Protein AF-A0A7Y5A9N8-F1 (afdb_monomer_lite)

pLDDT: mean 72.7, std 18.46, range [40.38, 97.5]

Secondary structure (DSSP, 8-state):
--TTHHHHHHHHHHHHTT---------------------------------------S---HHHHHHHHHHHHHHHHHTTTS-HHHHHHHHHHTTTT--HHHHHHHHHHHHHHHHHHHHHHHHHHHHHHHHTT--

Sequence (135 aa):
MSKRDVSQAAMEIIESMGLKRGRGRINSVVSRSAAKAPAPHAVDQGIKTSGVAMPAIGPINRLMYLEARRWAVDLVASLQGSPAQVVVDRLAGATVGRPGSYVAGIESVINELKAIDVTDQRDNQNLARQVGRTE

Radius of gyration: 31.54 Å; chains: 1; bounding box: 46×44×110 Å

Structure (mmCIF, N/CA/C/O backbone):
data_AF-A0A7Y5A9N8-F1
#
_entry.id   AF-A0A7Y5A9N8-F1
#
loop_
_atom_site.group_PDB
_atom_site.id
_atom_site.type_symbol
_atom_site.label_atom_id
_atom_site.label_alt_id
_atom_site.label_comp_id
_atom_site.label_asym_id
_atom_site.label_entity_id
_atom_site.label_seq_id
_atom_site.pdbx_PDB_ins_code
_atom_site.Cartn_x
_atom_site.Cartn_y
_atom_site.Cartn_z
_atom_site.occupancy
_atom_site.B_iso_or_equiv
_atom_site.auth_seq_id
_atom_site.auth_comp_id
_atom_site.auth_asym_id
_atom_site.auth_atom_id
_atom_site.pdbx_PDB_model_num
ATOM 1 N N . MET A 1 1 ? -26.557 21.327 -66.236 1.00 47.00 1 MET A N 1
ATOM 2 C CA . MET A 1 1 ? -25.117 21.033 -66.041 1.00 47.00 1 MET A CA 1
ATOM 3 C C . MET A 1 1 ? -24.967 20.197 -64.769 1.00 47.00 1 MET A C 1
ATOM 5 O O . MET A 1 1 ? -25.019 20.732 -63.676 1.00 47.00 1 MET A O 1
ATOM 9 N N . SER A 1 2 ? -25.335 18.916 -64.848 1.00 46.78 2 SER A N 1
ATOM 10 C CA . SER A 1 2 ? -24.460 17.725 -64.908 1.00 46.78 2 SER A CA 1
ATOM 11 C C . SER A 1 2 ? -23.535 17.564 -63.691 1.00 46.78 2 SER A C 1
ATOM 13 O O . SER A 1 2 ? -22.374 17.935 -63.712 1.00 46.78 2 SER A O 1
ATOM 15 N N . LYS A 1 3 ? -24.051 16.950 -62.617 1.00 53.00 3 LYS A N 1
ATOM 16 C CA . LYS A 1 3 ? -23.282 16.534 -61.423 1.00 53.00 3 LYS A CA 1
ATOM 17 C C . LYS A 1 3 ? -22.353 15.328 -61.685 1.00 53.00 3 LYS A C 1
ATOM 19 O O . LYS A 1 3 ? -21.913 14.688 -60.737 1.00 53.00 3 LYS A O 1
ATOM 24 N N . ARG A 1 4 ? -22.106 14.970 -62.952 1.00 55.28 4 ARG A N 1
ATOM 25 C CA . ARG A 1 4 ? -21.358 13.761 -63.342 1.00 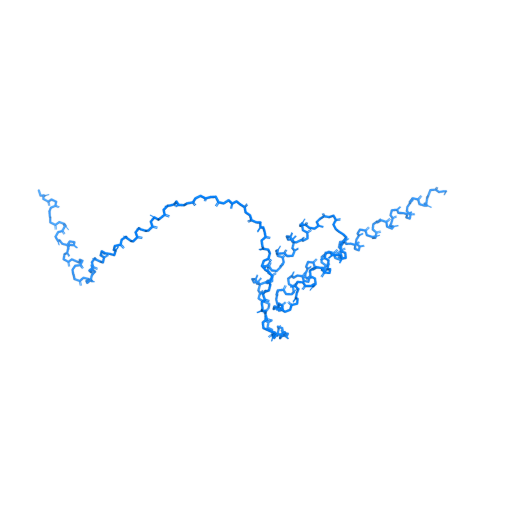55.28 4 ARG A CA 1
ATOM 26 C C . ARG A 1 4 ? -19.861 14.007 -63.548 1.00 55.28 4 ARG A C 1
ATOM 28 O O . ARG A 1 4 ? -19.104 13.049 -63.498 1.00 55.28 4 ARG A O 1
ATOM 35 N N . ASP A 1 5 ? -19.435 15.259 -63.692 1.00 57.41 5 ASP A N 1
ATOM 36 C CA . ASP A 1 5 ? -18.034 15.584 -63.998 1.00 57.41 5 ASP A CA 1
ATOM 37 C C . ASP A 1 5 ? -17.121 15.546 -62.755 1.00 57.41 5 ASP A C 1
ATOM 39 O O . ASP A 1 5 ? -15.956 15.161 -62.833 1.00 57.41 5 ASP A O 1
ATOM 43 N N . VAL A 1 6 ? -17.660 15.847 -61.566 1.00 57.56 6 VAL A N 1
ATOM 44 C CA . VAL A 1 6 ? -16.873 15.900 -60.314 1.00 57.56 6 VAL A CA 1
ATOM 45 C C . VAL A 1 6 ? -16.405 14.507 -59.867 1.00 57.56 6 VAL A C 1
ATOM 47 O O . VAL A 1 6 ? -15.317 14.357 -59.315 1.00 57.56 6 VAL A O 1
ATOM 50 N N . SER A 1 7 ? -17.201 13.465 -60.132 1.00 60.72 7 SER A N 1
ATOM 51 C CA . SER A 1 7 ? -16.858 12.089 -59.751 1.00 60.72 7 SER A CA 1
ATOM 52 C C . SER A 1 7 ? -15.747 11.483 -60.605 1.00 60.72 7 SER A C 1
ATOM 54 O O . SER A 1 7 ? -15.036 10.613 -60.110 1.00 60.72 7 SER A O 1
ATOM 56 N N . GLN A 1 8 ? -15.571 11.935 -61.849 1.00 63.00 8 GLN A N 1
ATOM 57 C CA . GLN A 1 8 ? -14.541 11.399 -62.739 1.00 63.00 8 GLN A CA 1
ATOM 58 C C . GLN A 1 8 ? -13.162 11.981 -62.402 1.00 63.00 8 GLN A C 1
ATOM 60 O O . GLN A 1 8 ? -12.209 11.224 -62.226 1.00 63.00 8 GLN A O 1
ATOM 65 N N . ALA A 1 9 ? -13.088 13.294 -62.158 1.00 63.50 9 ALA A N 1
ATOM 66 C CA . ALA A 1 9 ? -11.861 13.955 -61.705 1.00 63.50 9 ALA A CA 1
ATOM 67 C C . ALA A 1 9 ? -11.372 13.418 -60.345 1.00 63.50 9 ALA A C 1
ATOM 69 O O . ALA A 1 9 ? -10.183 13.185 -60.143 1.00 63.50 9 ALA A O 1
ATOM 70 N N . ALA A 1 10 ? -12.293 13.150 -59.413 1.00 63.72 10 ALA A N 1
ATOM 71 C CA . ALA A 1 10 ? -11.950 12.540 -58.128 1.00 63.72 10 ALA A CA 1
ATOM 72 C C . ALA A 1 10 ? -11.404 11.106 -58.271 1.00 63.72 10 ALA A C 1
ATOM 74 O O . ALA A 1 10 ? -10.597 10.669 -57.451 1.00 63.72 10 ALA A O 1
ATOM 75 N N . MET A 1 11 ? -11.828 10.369 -59.301 1.00 62.38 11 MET A N 1
ATOM 76 C CA . MET A 1 11 ? -11.402 8.990 -59.528 1.00 62.38 11 MET A CA 1
ATOM 77 C C . MET A 1 11 ? -9.985 8.914 -60.114 1.00 62.38 11 MET A C 1
ATOM 79 O O . MET A 1 11 ? -9.196 8.101 -59.637 1.00 62.38 11 MET A O 1
ATOM 83 N N . GLU A 1 12 ? -9.626 9.816 -61.036 1.00 66.12 12 GLU A N 1
ATOM 84 C CA . GLU A 1 12 ? -8.255 9.931 -61.571 1.00 66.12 12 GLU A CA 1
ATOM 85 C C . GLU A 1 12 ? -7.231 10.331 -60.497 1.00 66.12 12 GLU A C 1
ATOM 87 O O . GLU A 1 12 ? -6.118 9.806 -60.466 1.00 66.12 12 GLU A O 1
ATOM 92 N N . ILE A 1 13 ? -7.609 11.210 -59.561 1.00 62.66 13 ILE A N 1
ATOM 93 C CA . ILE A 1 13 ? -6.734 11.623 -58.449 1.00 62.66 13 ILE A CA 1
ATOM 94 C C . ILE A 1 13 ? -6.432 10.447 -57.502 1.00 62.66 13 ILE A C 1
ATOM 96 O O . ILE A 1 13 ? -5.309 10.297 -57.023 1.00 62.66 13 ILE A O 1
ATOM 100 N N . ILE A 1 14 ? -7.414 9.583 -57.229 1.00 63.22 14 ILE A N 1
ATOM 101 C CA . ILE A 1 14 ? -7.212 8.391 -56.387 1.00 63.22 14 ILE A CA 1
ATOM 102 C C . ILE A 1 14 ? -6.305 7.372 -57.092 1.00 63.22 14 ILE A C 1
ATOM 104 O O . ILE A 1 14 ? -5.501 6.702 -56.438 1.00 63.22 14 ILE A O 1
ATOM 108 N N . GLU A 1 15 ? -6.425 7.261 -58.415 1.00 64.12 15 GLU A N 1
ATOM 109 C CA . GLU A 1 15 ? -5.638 6.336 -59.228 1.00 64.12 15 GLU A CA 1
ATOM 110 C C . GLU A 1 15 ? -4.174 6.789 -59.364 1.00 64.12 15 GLU A C 1
ATOM 112 O O . GLU A 1 15 ? -3.273 5.959 -59.228 1.00 64.12 15 GLU A O 1
ATOM 117 N N . SER A 1 16 ? -3.914 8.098 -59.493 1.00 62.31 16 SER A N 1
ATOM 118 C CA . SER A 1 16 ? -2.546 8.643 -59.533 1.00 62.31 16 SER A CA 1
ATOM 119 C C . SER A 1 16 ? -1.806 8.543 -58.191 1.00 62.31 16 SER A C 1
ATOM 121 O O . SER A 1 16 ? -0.585 8.397 -58.171 1.00 62.31 16 SER A O 1
ATOM 123 N N . MET A 1 17 ? -2.528 8.541 -57.064 1.00 56.44 17 MET A N 1
ATOM 124 C CA . MET A 1 17 ? -1.946 8.412 -55.720 1.00 56.44 17 MET A CA 1
ATOM 125 C C . MET A 1 17 ? -1.700 6.961 -55.262 1.00 56.44 17 MET A C 1
ATOM 127 O O . MET A 1 17 ? -1.257 6.741 -54.135 1.00 56.44 17 MET A O 1
ATOM 131 N N . GLY A 1 18 ? -1.988 5.945 -56.086 1.00 61.94 18 GLY A N 1
ATOM 132 C CA . GLY A 1 18 ? -1.692 4.542 -55.757 1.00 61.94 18 GLY A CA 1
ATOM 133 C C . GLY A 1 18 ? -2.496 3.957 -54.583 1.00 61.94 18 GLY A C 1
ATOM 134 O O . GLY A 1 18 ? -2.174 2.875 -54.085 1.00 61.94 18 GLY A O 1
ATOM 135 N N . LEU A 1 19 ? -3.572 4.623 -54.150 1.00 60.38 19 LEU A N 1
ATOM 136 C CA . LEU A 1 19 ? -4.442 4.203 -53.046 1.00 60.38 19 LEU A CA 1
ATOM 137 C C . LEU A 1 19 ? -5.405 3.094 -53.505 1.00 60.38 19 LEU A C 1
ATOM 139 O O . LEU A 1 19 ? -6.619 3.274 -53.631 1.00 60.38 19 LEU A O 1
ATOM 143 N N . LYS A 1 20 ? -4.859 1.900 -53.767 1.00 59.88 20 LYS A N 1
ATOM 144 C CA . LYS A 1 20 ? -5.649 0.694 -54.037 1.00 59.88 20 LYS A CA 1
ATOM 145 C C . LYS A 1 20 ? -6.472 0.345 -52.796 1.00 59.88 20 LYS A C 1
ATOM 147 O O . LYS A 1 20 ? -5.935 -0.066 -51.772 1.00 59.88 20 LYS A O 1
ATOM 152 N N . ARG A 1 21 ? -7.795 0.499 -52.904 1.00 60.53 21 ARG A N 1
ATOM 153 C CA . ARG A 1 21 ? -8.800 0.136 -51.890 1.00 60.53 21 ARG A CA 1
ATOM 154 C C . ARG A 1 21 ? -8.621 -1.315 -51.428 1.00 60.53 21 ARG A C 1
ATOM 156 O O . ARG A 1 21 ? -9.147 -2.240 -52.045 1.00 60.53 21 ARG A O 1
ATOM 163 N N . GLY A 1 22 ? -7.910 -1.511 -50.322 1.00 56.84 22 GLY A N 1
ATOM 164 C CA . GLY A 1 22 ? -7.843 -2.785 -49.620 1.00 56.84 22 GLY A CA 1
ATOM 165 C C . GLY A 1 22 ? -9.199 -3.112 -49.002 1.00 56.84 22 GLY A C 1
ATOM 166 O O . GLY A 1 22 ? -9.518 -2.656 -47.908 1.00 56.84 22 GLY A O 1
ATOM 167 N N . ARG A 1 23 ? -10.015 -3.914 -49.695 1.00 62.69 23 ARG A N 1
ATOM 168 C CA . ARG A 1 23 ? -11.176 -4.601 -49.108 1.00 62.69 23 ARG A CA 1
ATOM 169 C C . ARG A 1 23 ? -10.681 -5.712 -48.171 1.00 62.69 23 ARG A C 1
ATOM 171 O O . ARG A 1 23 ? -10.704 -6.890 -48.518 1.00 62.69 23 ARG A O 1
ATOM 178 N N . GLY A 1 24 ? -10.207 -5.325 -46.989 1.00 54.69 24 GLY A N 1
ATOM 179 C CA . GLY A 1 24 ? -9.878 -6.236 -45.895 1.00 54.69 24 GLY A CA 1
ATOM 180 C C . GLY A 1 24 ? -11.154 -6.728 -45.218 1.00 54.69 24 GLY A C 1
ATOM 181 O O . GLY A 1 24 ? -11.795 -5.992 -44.476 1.00 54.69 24 GLY A O 1
ATOM 182 N N . ARG A 1 25 ? -11.539 -7.963 -45.542 1.00 58.75 25 ARG A N 1
ATOM 183 C CA . ARG A 1 25 ? -12.682 -8.712 -45.008 1.00 58.75 25 ARG A CA 1
ATOM 184 C C . ARG A 1 25 ? -12.751 -8.682 -43.475 1.00 58.75 25 ARG A C 1
ATOM 186 O O . ARG A 1 25 ? -11.826 -9.092 -42.786 1.00 58.75 25 ARG A O 1
ATOM 193 N N . ILE A 1 26 ? -13.922 -8.282 -42.996 1.00 54.78 26 ILE A N 1
ATOM 194 C CA . ILE A 1 26 ? -14.528 -8.605 -41.702 1.00 54.78 26 ILE A CA 1
ATOM 195 C C . ILE A 1 26 ? -14.391 -10.103 -41.371 1.00 54.78 26 ILE A C 1
ATOM 197 O O . ILE A 1 26 ? -15.099 -10.935 -41.933 1.00 54.78 26 ILE A O 1
ATOM 201 N N . ASN A 1 27 ? -13.514 -10.452 -40.431 1.00 51.56 27 ASN A N 1
ATOM 202 C CA . ASN A 1 27 ? -13.556 -11.754 -39.765 1.00 51.56 27 ASN A CA 1
ATOM 203 C C . ASN A 1 27 ? -14.452 -11.629 -38.529 1.00 51.56 27 ASN A C 1
ATOM 205 O O . ASN A 1 27 ? -13.991 -11.386 -37.417 1.00 51.56 27 ASN A O 1
ATOM 209 N N . SER A 1 28 ? -15.760 -11.758 -38.744 1.00 58.25 28 SER A N 1
ATOM 210 C CA . SER A 1 28 ? -16.735 -11.980 -37.681 1.00 58.25 28 SER A CA 1
ATOM 211 C C . SER A 1 28 ? -16.588 -13.409 -37.157 1.00 58.25 28 SER A C 1
ATOM 213 O O . SER A 1 28 ? -17.013 -14.353 -37.821 1.00 58.25 28 SER A O 1
ATOM 215 N N . VAL A 1 29 ? -16.023 -13.581 -35.965 1.00 57.16 29 VAL A N 1
ATOM 216 C CA . VAL A 1 29 ? -16.147 -14.835 -35.210 1.00 57.16 29 VAL A CA 1
ATOM 217 C C . VAL A 1 29 ? -16.952 -14.532 -33.955 1.00 57.16 29 VAL A C 1
ATOM 219 O O . VAL A 1 29 ? -16.423 -14.268 -32.881 1.00 57.16 29 VAL A O 1
ATOM 222 N N . VAL A 1 30 ? -18.273 -14.514 -34.134 1.00 49.88 30 VAL A N 1
ATOM 223 C CA . VAL A 1 30 ? -19.237 -14.679 -33.048 1.00 49.88 30 VAL A CA 1
ATOM 224 C C . VAL A 1 30 ? -19.466 -16.180 -32.915 1.00 49.88 30 VAL A C 1
ATOM 226 O O . VAL A 1 30 ? -20.232 -16.756 -33.681 1.00 49.88 30 VAL A O 1
ATOM 229 N N . SER A 1 31 ? -18.819 -16.803 -31.936 1.00 52.84 31 SER A N 1
ATOM 230 C CA . SER A 1 31 ? -19.230 -18.112 -31.427 1.00 52.84 31 SER A CA 1
ATOM 231 C C . SER A 1 31 ? -19.934 -17.881 -30.098 1.00 52.84 31 SER A C 1
ATOM 233 O O . SER A 1 31 ? -19.305 -17.566 -29.091 1.00 52.84 31 SER A O 1
ATOM 235 N N . ARG A 1 32 ? -21.266 -17.967 -30.110 1.00 55.94 32 ARG A N 1
ATOM 236 C CA . ARG A 1 32 ? -22.085 -18.014 -28.897 1.00 55.94 32 ARG A CA 1
ATOM 237 C C . ARG A 1 32 ? -22.259 -19.465 -28.442 1.00 55.94 32 ARG A C 1
ATOM 239 O O . ARG A 1 32 ? -22.419 -20.353 -29.272 1.00 55.94 32 ARG A O 1
ATOM 246 N N . SER A 1 33 ? -22.379 -19.598 -27.120 1.00 47.81 33 SER A N 1
ATOM 247 C CA . SER A 1 33 ? -23.141 -20.614 -26.376 1.00 47.81 33 SER A CA 1
ATOM 248 C C . SER A 1 33 ? -22.420 -21.886 -25.919 1.00 47.81 33 SER A C 1
ATOM 250 O O . SER A 1 33 ? -22.326 -22.856 -26.658 1.00 47.81 33 SER A O 1
ATOM 252 N N . ALA A 1 34 ? -22.103 -21.931 -24.620 1.00 50.97 34 A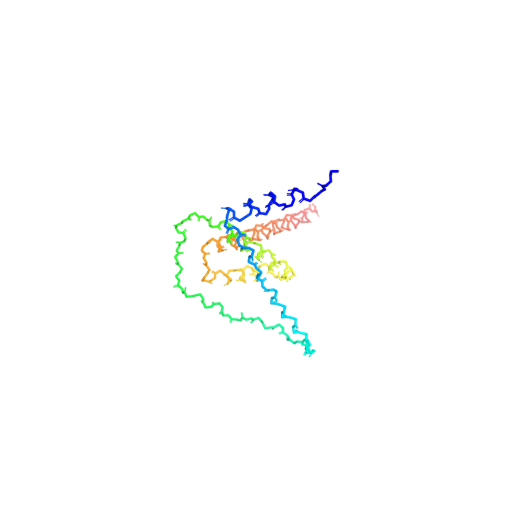LA A N 1
ATOM 253 C CA . ALA A 1 34 ? -22.592 -22.970 -23.704 1.00 50.97 34 ALA A CA 1
ATOM 254 C C . ALA A 1 34 ? -22.496 -22.467 -22.248 1.00 50.97 34 ALA A C 1
ATOM 256 O O . ALA A 1 34 ? -21.619 -21.683 -21.901 1.00 50.97 34 ALA A O 1
ATOM 257 N N . ALA A 1 35 ? -23.468 -22.859 -21.432 1.00 47.75 35 ALA A N 1
ATOM 258 C CA . ALA A 1 35 ? -23.770 -22.348 -20.101 1.00 47.75 35 ALA A CA 1
ATOM 259 C C . ALA A 1 35 ? -23.028 -23.080 -18.961 1.00 47.75 35 ALA A C 1
ATOM 261 O O . ALA A 1 35 ? -22.638 -24.228 -19.142 1.00 47.75 35 ALA A O 1
ATOM 262 N N . LYS A 1 36 ? -23.060 -22.462 -17.757 1.00 41.22 36 LYS A N 1
ATOM 263 C CA . LYS A 1 36 ? -23.006 -23.091 -16.405 1.00 41.22 36 LYS A CA 1
ATOM 264 C C . LYS A 1 36 ? -21.593 -23.527 -15.946 1.00 41.22 36 LYS A C 1
ATOM 266 O O . LYS A 1 36 ? -20.906 -24.198 -16.690 1.00 41.22 36 LYS A O 1
ATOM 271 N N . ALA A 1 37 ? -21.050 -23.210 -14.763 1.00 49.03 37 ALA A N 1
ATOM 272 C CA . ALA A 1 37 ? -21.535 -22.762 -13.448 1.00 49.03 37 ALA A CA 1
ATOM 273 C C . ALA A 1 37 ? -20.422 -21.944 -12.717 1.00 49.03 37 ALA A C 1
ATOM 275 O O . ALA A 1 37 ? -19.288 -21.947 -13.196 1.00 49.03 37 ALA A O 1
ATOM 276 N N . PRO A 1 38 ? -20.684 -21.268 -11.574 1.00 59.88 38 PRO A N 1
ATOM 277 C CA . PRO A 1 38 ? -19.650 -20.582 -10.799 1.00 59.88 38 PRO A CA 1
ATOM 278 C C . PRO A 1 38 ? -18.949 -21.560 -9.842 1.00 59.88 38 PRO A C 1
ATOM 280 O O . PRO A 1 38 ? -19.613 -22.297 -9.115 1.00 59.88 38 PRO A O 1
ATOM 283 N N . ALA A 1 39 ? -17.616 -21.567 -9.831 1.00 50.25 39 ALA A N 1
ATOM 284 C CA . ALA A 1 39 ? -16.798 -22.296 -8.858 1.00 50.25 39 ALA A CA 1
ATOM 285 C C . ALA A 1 39 ? -15.417 -21.607 -8.727 1.00 50.25 39 ALA A C 1
ATOM 287 O O . ALA A 1 39 ? -15.057 -20.807 -9.588 1.00 50.25 39 ALA A O 1
ATOM 288 N N . PRO A 1 40 ? -14.693 -21.821 -7.619 1.00 48.31 40 PRO A N 1
ATOM 289 C CA . PRO A 1 40 ? -14.323 -20.806 -6.646 1.00 48.31 40 PRO A CA 1
ATOM 290 C C . PRO A 1 40 ? -12.943 -20.190 -6.902 1.00 48.31 40 PRO A C 1
ATOM 292 O O . PRO A 1 40 ? -12.152 -20.683 -7.699 1.00 48.31 40 PRO A O 1
ATOM 295 N N . HIS A 1 41 ? -12.667 -19.111 -6.170 1.00 50.25 41 HIS A N 1
ATOM 296 C CA . HIS A 1 41 ? -11.368 -18.461 -6.019 1.00 50.25 41 HIS A CA 1
ATOM 297 C C . HIS A 1 41 ? -10.194 -19.457 -6.008 1.00 50.25 41 HIS A C 1
ATOM 299 O O . HIS A 1 41 ? -9.886 -20.058 -4.981 1.00 50.25 41 HIS A O 1
ATOM 305 N N . ALA A 1 42 ? -9.507 -19.586 -7.141 1.00 40.72 42 ALA A N 1
ATOM 306 C CA . ALA A 1 42 ? -8.155 -20.114 -7.188 1.00 40.72 42 ALA A CA 1
ATOM 307 C C . ALA A 1 42 ? -7.210 -18.914 -7.100 1.00 40.72 42 ALA A C 1
ATOM 309 O O . ALA A 1 42 ? -6.987 -18.191 -8.069 1.00 40.72 42 ALA A O 1
ATOM 310 N N . VAL A 1 43 ? -6.720 -18.664 -5.888 1.00 49.81 43 VAL A N 1
ATOM 311 C CA . VAL A 1 43 ? -5.544 -17.830 -5.660 1.00 49.81 43 VAL A CA 1
ATOM 312 C C . VAL A 1 43 ? -4.379 -18.600 -6.276 1.00 49.81 43 VAL A C 1
ATOM 314 O O . VAL A 1 43 ? -3.896 -19.562 -5.683 1.00 49.81 43 VAL A O 1
ATOM 317 N N . ASP A 1 44 ? -4.001 -18.239 -7.502 1.00 40.38 44 ASP A N 1
ATOM 318 C CA . ASP A 1 44 ? -2.857 -18.831 -8.193 1.00 40.38 44 ASP A CA 1
ATOM 319 C C . ASP A 1 44 ? -1.580 -18.459 -7.430 1.00 40.38 44 ASP A C 1
ATOM 321 O O . ASP A 1 44 ? -1.096 -17.324 -7.434 1.00 40.38 44 ASP A O 1
ATOM 325 N N . GLN A 1 45 ? -1.108 -19.437 -6.664 1.00 50.91 45 GLN A N 1
ATOM 326 C CA . GLN A 1 45 ? 0.188 -19.447 -6.021 1.00 50.91 45 GLN A CA 1
ATOM 327 C C . GLN A 1 45 ? 1.279 -19.560 -7.084 1.00 50.91 45 GLN A C 1
ATOM 329 O O . GLN A 1 45 ? 1.255 -20.451 -7.927 1.00 50.91 45 GLN A O 1
ATOM 334 N N . GLY A 1 46 ? 2.319 -18.742 -6.929 1.00 42.31 46 GLY A N 1
ATOM 335 C CA . GLY A 1 46 ? 3.624 -19.025 -7.515 1.00 42.31 46 GLY A CA 1
ATOM 336 C C . GLY A 1 46 ? 4.001 -18.118 -8.674 1.00 42.31 46 GLY A C 1
ATOM 337 O O . GLY A 1 46 ? 4.313 -18.591 -9.765 1.00 42.31 46 GLY A O 1
ATOM 338 N N . ILE A 1 47 ? 4.112 -16.814 -8.410 1.00 52.06 47 ILE A N 1
ATOM 339 C CA . ILE A 1 47 ? 4.978 -15.971 -9.234 1.00 52.06 47 ILE A CA 1
ATOM 340 C C . ILE A 1 47 ? 6.404 -16.472 -8.989 1.00 52.06 47 ILE A C 1
ATOM 342 O O . ILE A 1 47 ? 7.033 -16.135 -7.989 1.00 52.06 47 ILE A O 1
ATOM 346 N N . LYS A 1 48 ? 6.895 -17.330 -9.885 1.00 47.12 48 LYS A N 1
ATOM 347 C CA . LYS A 1 48 ? 8.294 -17.755 -9.943 1.00 47.12 48 LYS A CA 1
ATOM 348 C C . LYS A 1 48 ? 9.139 -16.531 -10.301 1.00 47.12 48 LYS A C 1
ATOM 350 O O . LYS A 1 48 ? 9.439 -16.303 -11.470 1.00 47.12 48 LYS A O 1
ATOM 355 N N . THR A 1 49 ? 9.488 -15.703 -9.320 1.00 50.47 49 THR A N 1
ATOM 356 C CA . THR A 1 49 ? 10.474 -14.642 -9.521 1.00 50.47 49 THR A CA 1
ATOM 357 C C . THR A 1 49 ? 11.853 -15.267 -9.386 1.00 50.47 49 THR A C 1
ATOM 359 O O . THR A 1 49 ? 12.349 -15.542 -8.297 1.00 50.47 49 THR A O 1
ATOM 362 N N . SER A 1 50 ? 12.452 -15.561 -10.540 1.00 46.84 50 SER A N 1
ATOM 363 C CA . SER A 1 50 ? 13.864 -15.910 -10.633 1.00 46.84 50 SER A CA 1
ATOM 364 C C . SER A 1 50 ? 14.660 -14.806 -9.940 1.00 46.84 50 SER A C 1
ATOM 366 O O . SER A 1 50 ? 14.592 -13.640 -10.331 1.00 46.84 50 SER A O 1
ATOM 368 N N . GLY A 1 51 ? 15.322 -15.175 -8.846 1.00 59.56 51 GLY A N 1
ATOM 369 C CA . GLY A 1 51 ? 15.993 -14.247 -7.961 1.00 59.56 51 GLY A CA 1
ATOM 370 C C . GLY A 1 51 ? 17.110 -13.504 -8.674 1.00 59.56 51 GLY A C 1
ATOM 371 O O . GLY A 1 51 ? 18.068 -14.118 -9.125 1.00 59.56 51 GLY A O 1
ATOM 372 N N . VAL A 1 52 ? 17.009 -12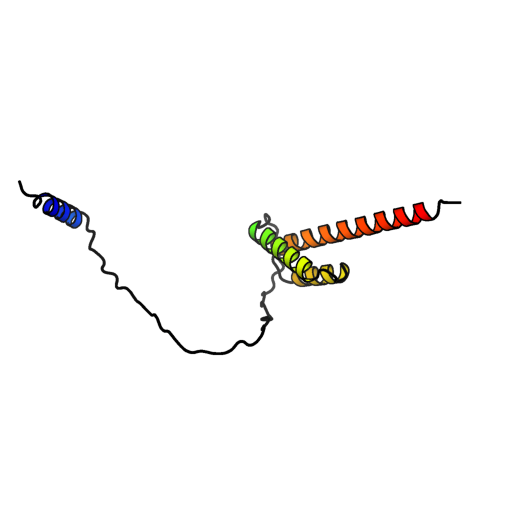.180 -8.684 1.00 46.78 52 VAL A N 1
ATOM 373 C CA . VAL A 1 52 ? 18.152 -11.307 -8.431 1.00 46.78 52 VAL A CA 1
ATOM 374 C C . VAL A 1 52 ? 17.618 -10.132 -7.617 1.00 46.78 52 VAL A C 1
ATOM 376 O O . VAL A 1 52 ? 17.018 -9.201 -8.151 1.00 46.78 52 VAL A O 1
ATOM 379 N N . ALA A 1 53 ? 17.801 -10.192 -6.299 1.00 53.50 53 ALA A N 1
ATOM 380 C CA . ALA A 1 53 ? 17.641 -9.033 -5.432 1.00 53.50 53 ALA A CA 1
ATOM 381 C C . ALA A 1 53 ? 18.842 -8.104 -5.667 1.00 53.50 53 ALA A C 1
ATOM 383 O O . ALA A 1 53 ? 19.769 -8.054 -4.865 1.00 53.50 53 ALA A O 1
ATOM 384 N N . MET A 1 54 ? 18.868 -7.416 -6.812 1.00 54.62 54 MET A N 1
ATOM 385 C CA . MET A 1 54 ? 19.782 -6.291 -6.970 1.00 54.62 54 MET A CA 1
ATOM 386 C C . MET A 1 54 ? 19.246 -5.143 -6.115 1.00 54.62 54 MET A C 1
ATOM 388 O O . MET A 1 54 ? 18.064 -4.803 -6.248 1.00 54.62 54 MET A O 1
ATOM 392 N N . PRO A 1 55 ? 20.078 -4.500 -5.278 1.00 55.50 55 PRO A N 1
ATOM 393 C CA . PRO A 1 55 ? 19.727 -3.188 -4.767 1.00 55.50 55 PRO A CA 1
ATOM 394 C C . PRO A 1 55 ? 19.457 -2.301 -5.983 1.00 55.50 55 PRO A C 1
ATOM 396 O O . PRO A 1 55 ? 20.254 -2.265 -6.923 1.00 55.50 55 PRO A O 1
ATOM 399 N N . ALA A 1 56 ? 18.300 -1.643 -6.008 1.00 54.72 56 ALA A N 1
ATOM 400 C CA . ALA A 1 56 ? 17.945 -0.726 -7.079 1.00 54.72 56 ALA A CA 1
ATOM 401 C C . ALA A 1 56 ? 18.847 0.514 -6.976 1.00 54.72 56 ALA A C 1
ATOM 403 O O . ALA A 1 56 ? 18.456 1.541 -6.431 1.00 54.72 56 ALA A O 1
ATOM 404 N N . ILE A 1 57 ? 20.083 0.404 -7.462 1.00 54.19 57 ILE A N 1
ATOM 405 C CA . ILE A 1 57 ? 20.993 1.530 -7.658 1.00 54.19 57 ILE A CA 1
ATOM 406 C C . ILE A 1 57 ? 20.526 2.209 -8.948 1.00 54.19 57 ILE A C 1
ATOM 408 O O . ILE A 1 57 ? 21.043 1.972 -10.035 1.00 54.19 57 ILE A O 1
ATOM 412 N N . GLY A 1 58 ? 19.442 2.970 -8.837 1.00 67.56 58 GLY A N 1
ATOM 413 C CA . GLY A 1 58 ? 18.810 3.663 -9.949 1.00 67.56 58 GLY A CA 1
ATOM 414 C C . GLY A 1 58 ? 17.650 4.539 -9.476 1.00 67.56 58 GLY A C 1
ATOM 415 O O . GLY A 1 58 ? 17.156 4.361 -8.360 1.00 67.56 58 GLY A O 1
ATOM 416 N N . PRO A 1 59 ? 17.214 5.508 -10.296 1.00 80.94 59 PRO A N 1
ATOM 417 C CA . PRO A 1 59 ? 16.062 6.340 -9.973 1.00 80.94 59 PRO A CA 1
ATOM 418 C C . PRO A 1 59 ? 14.817 5.479 -9.725 1.00 80.94 59 PRO A C 1
ATOM 420 O O . PRO A 1 59 ? 14.598 4.466 -10.391 1.00 80.94 59 PRO A O 1
ATOM 423 N N . ILE A 1 60 ? 13.990 5.890 -8.759 1.00 83.50 60 ILE A N 1
ATOM 424 C CA . ILE A 1 60 ? 12.760 5.175 -8.397 1.00 83.50 60 ILE A CA 1
ATOM 425 C C . ILE A 1 60 ? 11.852 5.074 -9.625 1.00 83.50 60 ILE A C 1
ATOM 427 O O . ILE A 1 60 ? 11.434 6.089 -10.188 1.00 83.50 60 ILE A O 1
ATOM 431 N N . ASN A 1 61 ? 11.473 3.850 -9.996 1.00 91.38 61 ASN A N 1
ATOM 432 C CA . ASN A 1 61 ? 10.401 3.644 -10.957 1.00 91.38 61 ASN A CA 1
ATOM 433 C C . ASN A 1 61 ? 9.073 4.058 -10.307 1.00 91.38 61 ASN A C 1
ATOM 435 O O . ASN A 1 61 ? 8.502 3.332 -9.488 1.00 91.38 61 ASN A O 1
ATOM 439 N N . ARG A 1 62 ? 8.585 5.248 -10.675 1.00 92.25 62 ARG A N 1
ATOM 440 C CA . ARG A 1 62 ? 7.393 5.854 -10.072 1.00 92.25 62 ARG A CA 1
ATOM 441 C C . ARG A 1 62 ? 6.128 5.026 -10.285 1.00 92.25 62 ARG A C 1
ATOM 443 O O . ARG A 1 62 ? 5.287 4.999 -9.392 1.00 92.25 62 ARG A O 1
ATOM 450 N N . LEU A 1 63 ? 5.996 4.354 -11.428 1.00 93.94 63 LEU A N 1
ATOM 451 C CA . LEU A 1 63 ? 4.819 3.541 -11.733 1.00 93.94 63 LEU A CA 1
ATOM 452 C C . LEU A 1 63 ? 4.740 2.336 -10.792 1.00 93.94 63 LEU A C 1
ATOM 454 O O . LEU A 1 63 ? 3.719 2.148 -10.139 1.00 93.94 63 LEU A O 1
ATOM 458 N N . MET A 1 64 ? 5.847 1.603 -10.636 1.00 93.25 64 MET A N 1
ATOM 459 C CA . MET A 1 64 ? 5.903 0.459 -9.717 1.00 93.25 64 MET A CA 1
ATOM 460 C C . MET A 1 64 ? 5.712 0.875 -8.259 1.00 93.25 64 MET A C 1
ATOM 462 O O . MET A 1 64 ? 5.038 0.182 -7.506 1.00 93.25 64 MET A O 1
ATOM 466 N N . TYR A 1 65 ? 6.280 2.017 -7.865 1.00 94.69 65 TYR A N 1
ATOM 467 C CA . TYR A 1 65 ? 6.085 2.569 -6.527 1.00 94.69 65 TYR A CA 1
ATOM 468 C C . TYR A 1 65 ? 4.602 2.846 -6.234 1.00 94.69 65 TYR A C 1
ATOM 470 O O . TYR A 1 65 ? 4.086 2.444 -5.192 1.00 94.69 65 TYR A O 1
ATOM 478 N N . LEU A 1 66 ? 3.900 3.513 -7.158 1.00 95.50 66 LEU A N 1
ATOM 479 C CA . LEU A 1 66 ? 2.485 3.852 -6.981 1.00 95.50 66 LEU A CA 1
ATOM 480 C C . LEU A 1 66 ? 1.582 2.617 -7.025 1.00 95.50 66 LEU A C 1
ATOM 482 O O . LEU A 1 66 ? 0.638 2.535 -6.243 1.00 95.50 66 LEU A O 1
ATOM 486 N N . GLU A 1 67 ? 1.880 1.656 -7.899 1.00 95.50 67 GLU A N 1
ATOM 487 C CA . GLU A 1 67 ? 1.178 0.373 -7.958 1.00 95.50 67 GLU A CA 1
ATOM 488 C C . GLU A 1 67 ? 1.294 -0.382 -6.629 1.00 95.50 67 GLU A C 1
ATOM 490 O O . GLU A 1 67 ? 0.281 -0.790 -6.059 1.00 95.50 67 GLU A O 1
ATOM 495 N N . ALA A 1 68 ? 2.514 -0.495 -6.099 1.00 95.81 68 ALA A N 1
ATOM 496 C CA . ALA A 1 68 ? 2.780 -1.146 -4.824 1.00 95.81 68 ALA A CA 1
ATOM 497 C C . ALA A 1 68 ? 2.060 -0.453 -3.663 1.00 95.81 68 ALA A C 1
ATOM 499 O O . ALA A 1 68 ? 1.432 -1.115 -2.838 1.00 95.81 68 ALA A O 1
ATOM 500 N N . ARG A 1 69 ? 2.099 0.886 -3.627 1.00 96.38 69 ARG A N 1
ATOM 501 C CA . ARG A 1 69 ? 1.424 1.680 -2.595 1.00 96.38 69 ARG A CA 1
ATOM 502 C C . ARG A 1 69 ? -0.092 1.505 -2.655 1.00 96.38 69 ARG A C 1
ATOM 504 O O . ARG A 1 69 ? -0.718 1.315 -1.619 1.00 96.38 69 ARG A O 1
ATOM 511 N N . ARG A 1 70 ? -0.686 1.536 -3.853 1.00 97.50 70 ARG A N 1
ATOM 512 C CA . ARG A 1 70 ? -2.127 1.310 -4.040 1.00 97.50 70 ARG A CA 1
ATOM 513 C C . ARG A 1 70 ? -2.531 -0.083 -3.564 1.00 97.50 70 ARG A C 1
ATOM 515 O O . ARG A 1 70 ? -3.454 -0.201 -2.769 1.00 97.50 70 ARG A O 1
ATOM 522 N N . TRP A 1 71 ? -1.798 -1.107 -3.994 1.00 97.31 71 TRP A N 1
ATOM 523 C CA . TRP A 1 71 ? -2.034 -2.481 -3.561 1.00 97.31 71 TRP A CA 1
ATOM 524 C C . TRP A 1 71 ? -1.927 -2.637 -2.037 1.00 97.31 71 TRP A C 1
ATOM 526 O O . TRP A 1 71 ? -2.780 -3.271 -1.422 1.00 97.31 71 TRP A O 1
ATOM 536 N N . ALA A 1 72 ? -0.914 -2.029 -1.413 1.00 96.56 72 ALA A N 1
ATOM 537 C CA . ALA A 1 72 ? -0.733 -2.082 0.034 1.00 96.56 72 ALA A CA 1
ATOM 538 C C . ALA A 1 72 ? -1.895 -1.415 0.787 1.00 96.56 72 ALA A C 1
ATOM 540 O O . ALA A 1 72 ? -2.373 -1.970 1.772 1.00 96.56 72 ALA A O 1
ATOM 541 N N . VAL A 1 73 ? -2.389 -0.268 0.310 1.00 96.44 73 VAL A N 1
ATOM 542 C CA . VAL A 1 73 ? -3.573 0.398 0.883 1.00 96.44 73 VAL A CA 1
ATOM 543 C C . VAL A 1 73 ? -4.820 -0.475 0.747 1.00 96.44 73 VAL A C 1
ATOM 545 O O . VAL A 1 73 ? -5.555 -0.632 1.721 1.00 96.44 73 VAL A O 1
ATOM 548 N N . ASP A 1 74 ? -5.034 -1.090 -0.417 1.00 96.94 74 ASP A N 1
ATOM 549 C CA . ASP A 1 74 ? -6.160 -2.004 -0.635 1.00 96.94 74 ASP A CA 1
ATOM 550 C C . ASP A 1 74 ? -6.079 -3.218 0.314 1.00 96.94 74 ASP A C 1
ATOM 552 O O . ASP A 1 74 ? -7.087 -3.631 0.893 1.00 96.94 74 ASP A O 1
ATOM 556 N N . LEU A 1 75 ? -4.873 -3.756 0.549 1.00 94.44 75 LEU A N 1
ATOM 557 C CA . LEU A 1 75 ? -4.661 -4.841 1.508 1.00 94.44 75 LEU A CA 1
ATOM 558 C C . LEU A 1 75 ? -4.983 -4.403 2.943 1.00 94.44 75 LEU A C 1
ATOM 560 O O . LEU A 1 75 ? -5.688 -5.120 3.652 1.00 94.44 75 LEU A O 1
ATOM 564 N N . VAL A 1 76 ? -4.504 -3.232 3.368 1.00 94.44 76 VAL A N 1
ATOM 565 C CA . VAL A 1 76 ? -4.810 -2.665 4.692 1.00 94.44 76 VAL A CA 1
ATOM 566 C C . VAL A 1 76 ? -6.317 -2.493 4.865 1.00 94.44 76 VAL A C 1
ATOM 568 O O . VAL A 1 76 ? -6.861 -2.890 5.893 1.00 94.44 76 VAL A O 1
ATOM 571 N N . ALA A 1 77 ? -7.004 -1.966 3.847 1.00 94.31 77 ALA A N 1
ATOM 572 C CA . ALA A 1 77 ? -8.454 -1.812 3.857 1.00 94.31 77 ALA A CA 1
ATOM 573 C C . ALA A 1 77 ? -9.175 -3.166 3.993 1.00 94.31 77 ALA A C 1
ATOM 575 O O . ALA A 1 77 ? -10.118 -3.288 4.770 1.00 94.31 77 ALA A O 1
ATOM 576 N N . SER A 1 78 ? -8.696 -4.205 3.301 1.00 94.31 78 SER A N 1
ATOM 577 C CA . SER A 1 78 ? -9.266 -5.559 3.390 1.00 94.31 78 SER A CA 1
ATOM 578 C C . SER A 1 78 ? -9.062 -6.240 4.751 1.00 94.31 78 SER A C 1
ATOM 580 O O . SER A 1 78 ? -9.787 -7.173 5.087 1.00 94.31 78 SER A O 1
ATOM 582 N N . LEU A 1 79 ? -8.081 -5.780 5.533 1.00 91.25 79 LEU A N 1
ATOM 583 C CA . LEU A 1 79 ? -7.722 -6.328 6.841 1.00 91.25 79 LEU A CA 1
ATOM 584 C C . LEU A 1 79 ? -8.139 -5.408 7.996 1.00 91.25 79 LEU A C 1
ATOM 586 O O . LEU A 1 79 ? -7.656 -5.589 9.115 1.00 91.25 79 LEU A O 1
ATOM 590 N N . GLN A 1 80 ? -9.033 -4.442 7.754 1.00 85.19 80 GLN A N 1
ATOM 591 C CA . GLN A 1 80 ? -9.585 -3.602 8.816 1.00 85.19 80 GLN A CA 1
ATOM 592 C C . GLN A 1 80 ? -10.196 -4.478 9.922 1.00 85.19 80 GLN A C 1
ATOM 594 O O . GLN A 1 80 ? -11.054 -5.319 9.668 1.00 85.19 80 GLN A O 1
ATOM 599 N N . GLY A 1 81 ? -9.698 -4.307 11.150 1.00 85.75 81 GLY A N 1
ATOM 600 C CA . GLY A 1 81 ? -10.041 -5.137 12.313 1.00 85.75 81 GLY A CA 1
ATOM 601 C C . GLY A 1 81 ? -8.977 -6.172 12.699 1.00 85.75 81 GLY A C 1
ATOM 602 O O . GLY A 1 81 ? -9.049 -6.736 13.788 1.00 85.75 81 GLY A O 1
ATOM 603 N N . SER A 1 82 ? -7.963 -6.400 11.860 1.00 90.31 82 SER A N 1
ATOM 604 C CA . SER A 1 82 ? -6.774 -7.169 12.247 1.00 90.31 82 SER A CA 1
ATOM 605 C C . SER A 1 82 ? -5.782 -6.293 13.025 1.00 90.31 82 SER A C 1
ATOM 607 O O . SER A 1 82 ? -5.672 -5.101 12.730 1.00 90.31 82 SER A O 1
ATOM 609 N N . PRO A 1 83 ? -5.001 -6.857 13.968 1.00 89.06 83 PRO A N 1
ATOM 610 C CA . PRO A 1 83 ? -3.943 -6.111 14.645 1.00 89.06 83 PRO A CA 1
ATOM 611 C C . PRO A 1 83 ? -2.916 -5.550 13.653 1.00 89.06 83 PRO A C 1
ATOM 613 O O . PRO A 1 83 ? -2.498 -6.256 12.730 1.00 89.06 83 PRO A O 1
ATOM 616 N N . ALA A 1 84 ? -2.450 -4.317 13.883 1.00 88.19 84 ALA A N 1
ATOM 617 C CA . ALA A 1 84 ? -1.500 -3.631 13.001 1.00 88.19 84 ALA A CA 1
ATOM 618 C C . ALA A 1 84 ? -0.236 -4.467 12.731 1.00 88.19 84 ALA A C 1
ATOM 620 O O . ALA A 1 84 ? 0.221 -4.557 11.592 1.00 88.19 84 ALA A O 1
ATOM 621 N N . GLN A 1 85 ? 0.271 -5.169 13.749 1.00 90.25 85 GLN A N 1
ATOM 622 C CA . GLN A 1 85 ? 1.432 -6.054 13.629 1.00 90.25 85 GLN A CA 1
ATOM 623 C C . GLN A 1 85 ? 1.238 -7.157 12.573 1.00 90.25 85 GLN A C 1
ATOM 625 O O . GLN A 1 85 ? 2.154 -7.446 11.807 1.00 90.25 85 GLN A O 1
ATOM 630 N N . VAL A 1 86 ? 0.040 -7.747 12.497 1.00 92.31 86 VAL A N 1
ATOM 631 C CA . VAL A 1 86 ? -0.287 -8.807 11.527 1.00 92.31 86 VAL A CA 1
ATOM 632 C C . VAL A 1 86 ? -0.329 -8.244 10.108 1.00 92.31 86 VAL A C 1
ATOM 634 O O . VAL A 1 86 ? 0.114 -8.892 9.159 1.00 92.31 86 VAL A O 1
ATOM 637 N N . VAL A 1 87 ? -0.845 -7.024 9.954 1.00 93.38 87 VAL A N 1
ATOM 638 C CA . VAL A 1 87 ? -0.895 -6.335 8.660 1.00 93.38 87 VAL A CA 1
ATOM 639 C C . VAL A 1 87 ? 0.517 -5.985 8.183 1.00 93.38 87 VAL A C 1
ATOM 641 O O . VAL A 1 87 ? 0.847 -6.229 7.024 1.00 93.38 87 VAL A O 1
ATOM 644 N N . VAL A 1 88 ? 1.372 -5.488 9.082 1.00 93.81 88 VAL A N 1
ATOM 645 C CA . VAL A 1 88 ? 2.780 -5.177 8.789 1.00 93.81 88 VAL A CA 1
ATOM 646 C C . VAL A 1 88 ? 3.553 -6.426 8.366 1.00 93.81 88 VAL A C 1
ATOM 648 O O . VAL A 1 88 ? 4.280 -6.368 7.377 1.00 93.81 88 VAL A O 1
ATOM 651 N N . ASP A 1 89 ? 3.375 -7.551 9.060 1.00 93.81 89 ASP A N 1
ATOM 652 C CA . ASP A 1 89 ? 4.049 -8.811 8.724 1.00 93.81 89 ASP A CA 1
ATOM 653 C C . ASP A 1 89 ? 3.652 -9.320 7.327 1.00 93.81 89 ASP A C 1
ATOM 655 O O . ASP A 1 89 ? 4.507 -9.648 6.503 1.00 93.81 89 ASP A O 1
ATOM 659 N N . ARG A 1 90 ? 2.355 -9.263 6.993 1.00 93.75 90 ARG A N 1
ATOM 660 C CA . ARG A 1 90 ? 1.863 -9.620 5.651 1.00 93.75 90 ARG A CA 1
ATOM 661 C C . ARG A 1 90 ? 2.413 -8.711 4.557 1.00 93.75 90 ARG A C 1
ATOM 663 O O . ARG A 1 90 ? 2.793 -9.201 3.493 1.00 93.75 90 ARG A O 1
ATOM 670 N N . LEU A 1 91 ? 2.452 -7.402 4.804 1.00 94.75 91 LEU A N 1
ATOM 671 C CA . LEU A 1 91 ? 3.037 -6.443 3.868 1.00 94.75 91 LEU A CA 1
ATOM 672 C C . LEU A 1 91 ? 4.532 -6.717 3.670 1.00 94.75 91 LEU A C 1
ATOM 674 O O . LEU A 1 91 ? 4.990 -6.752 2.531 1.00 94.75 91 LEU A O 1
ATOM 678 N N . ALA A 1 92 ? 5.273 -6.985 4.748 1.00 93.12 92 ALA A N 1
ATOM 679 C CA . ALA A 1 92 ? 6.691 -7.322 4.683 1.00 93.12 92 ALA A CA 1
ATOM 680 C C . ALA A 1 92 ? 6.927 -8.614 3.882 1.00 93.12 92 ALA A C 1
ATOM 682 O O . ALA A 1 92 ? 7.757 -8.630 2.971 1.00 93.12 92 ALA A O 1
ATOM 683 N N . GLY A 1 93 ? 6.139 -9.665 4.126 1.00 92.88 93 GLY A N 1
ATOM 684 C CA . GLY A 1 93 ? 6.205 -10.920 3.372 1.00 92.88 93 GLY A CA 1
ATOM 685 C C . GLY A 1 93 ? 5.951 -10.749 1.868 1.00 92.88 93 GLY A C 1
ATOM 686 O O . GLY A 1 93 ? 6.553 -11.446 1.052 1.00 92.88 93 GLY A O 1
ATOM 687 N N . ALA A 1 94 ? 5.129 -9.775 1.473 1.00 90.94 94 ALA A N 1
ATOM 688 C CA . ALA A 1 94 ? 4.836 -9.496 0.067 1.00 90.94 94 ALA A CA 1
ATOM 689 C C . ALA A 1 94 ? 5.980 -8.804 -0.701 1.00 90.94 94 ALA A C 1
ATOM 691 O O . ALA A 1 94 ? 5.932 -8.731 -1.933 1.00 90.94 94 ALA A O 1
ATOM 692 N N . THR A 1 95 ? 7.009 -8.313 -0.001 1.00 92.31 95 THR A N 1
ATOM 693 C CA . THR A 1 95 ? 8.180 -7.657 -0.613 1.00 92.31 95 THR A CA 1
ATOM 694 C C . THR A 1 95 ? 9.249 -8.643 -1.093 1.00 92.31 95 THR A C 1
ATOM 696 O O . THR A 1 95 ? 10.116 -8.276 -1.891 1.00 92.31 95 THR A O 1
ATOM 699 N N . VAL A 1 96 ? 9.182 -9.908 -0.665 1.00 91.62 96 VAL A N 1
ATOM 700 C CA . VAL A 1 96 ? 10.189 -10.930 -0.982 1.00 91.62 96 VAL A CA 1
ATOM 701 C C . VAL A 1 96 ? 10.274 -11.155 -2.495 1.00 91.62 96 VAL A C 1
ATOM 703 O O . VAL A 1 96 ? 9.284 -11.455 -3.161 1.00 91.62 96 VAL A O 1
ATOM 706 N N . GLY A 1 97 ? 11.477 -10.993 -3.053 1.00 87.81 97 GLY A N 1
ATOM 707 C CA . GLY A 1 97 ? 11.735 -11.176 -4.485 1.00 87.81 97 GLY A CA 1
ATOM 708 C C . GLY A 1 97 ? 11.099 -10.113 -5.391 1.00 87.81 97 GLY A C 1
ATOM 709 O O . GLY A 1 97 ? 11.006 -10.332 -6.601 1.00 87.81 97 GLY A O 1
ATOM 710 N N . ARG A 1 98 ? 10.642 -8.981 -4.836 1.00 88.88 98 ARG A N 1
ATOM 711 C CA . ARG A 1 98 ? 10.107 -7.846 -5.602 1.00 88.88 98 ARG A CA 1
ATOM 712 C C . ARG A 1 98 ? 11.196 -6.812 -5.924 1.00 88.88 98 ARG A C 1
ATOM 714 O O . ARG A 1 98 ? 12.147 -6.665 -5.159 1.00 88.88 98 ARG A O 1
ATOM 721 N N . PRO A 1 99 ? 11.057 -6.046 -7.023 1.00 90.75 99 PRO A N 1
ATOM 722 C CA . PRO A 1 99 ? 11.976 -4.952 -7.337 1.00 90.75 99 PRO A CA 1
ATOM 723 C C . PRO A 1 99 ? 11.953 -3.846 -6.276 1.00 90.75 99 PRO A C 1
ATOM 725 O O . PRO A 1 99 ? 10.892 -3.518 -5.747 1.00 90.75 99 PRO A O 1
ATOM 728 N N . GLY A 1 100 ? 13.096 -3.196 -6.034 1.00 90.12 100 GLY A N 1
ATOM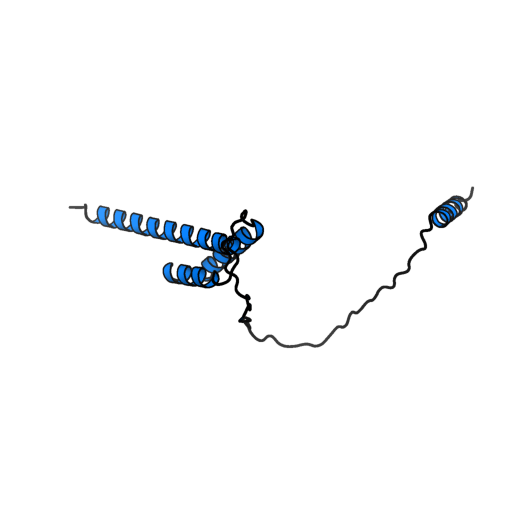 729 C CA . GLY A 1 100 ? 13.246 -2.196 -4.967 1.00 90.12 100 GLY A CA 1
ATOM 730 C C . GLY A 1 100 ? 12.233 -1.043 -5.004 1.00 90.12 100 GLY A C 1
ATOM 731 O O . GLY A 1 100 ? 11.758 -0.620 -3.958 1.00 90.12 100 GLY A O 1
ATOM 732 N N . SER A 1 101 ? 11.817 -0.566 -6.186 1.00 91.81 101 SER A N 1
ATOM 733 C CA . SER A 1 101 ? 10.779 0.480 -6.279 1.00 91.81 101 SER A CA 1
ATOM 734 C C . SER A 1 101 ? 9.402 0.015 -5.792 1.00 91.81 101 SER A C 1
ATOM 736 O O . SER A 1 101 ? 8.648 0.819 -5.252 1.00 91.81 101 SER A O 1
ATOM 738 N N . TYR A 1 102 ? 9.083 -1.272 -5.959 1.00 93.38 102 TYR A N 1
ATOM 739 C CA . TYR A 1 102 ? 7.856 -1.874 -5.435 1.00 93.38 102 TYR A CA 1
ATOM 740 C C . TYR A 1 102 ? 7.949 -2.037 -3.912 1.00 93.38 102 TYR A C 1
ATOM 742 O O . TYR A 1 102 ? 7.032 -1.651 -3.191 1.00 93.38 102 TYR A O 1
ATOM 750 N N . VAL A 1 103 ? 9.097 -2.517 -3.417 1.00 94.50 103 VAL A N 1
ATOM 751 C CA . VAL A 1 103 ? 9.384 -2.618 -1.975 1.00 94.50 103 VAL A CA 1
ATOM 752 C C . VAL A 1 103 ? 9.234 -1.257 -1.293 1.00 94.50 103 VAL A C 1
ATOM 754 O O . VAL A 1 103 ? 8.473 -1.144 -0.339 1.00 94.50 103 VAL A O 1
ATOM 757 N N . ALA A 1 104 ? 9.832 -0.201 -1.852 1.00 93.19 104 ALA A N 1
ATOM 758 C CA . ALA A 1 104 ? 9.724 1.161 -1.328 1.00 93.19 104 ALA A CA 1
ATOM 759 C C . ALA A 1 104 ? 8.271 1.675 -1.255 1.00 93.19 104 ALA A C 1
ATOM 761 O O . ALA A 1 104 ? 7.915 2.427 -0.348 1.00 93.19 104 ALA A O 1
ATOM 762 N N . GLY A 1 105 ? 7.413 1.278 -2.203 1.00 94.75 105 GLY A N 1
ATOM 763 C CA . GLY A 1 105 ? 5.991 1.631 -2.180 1.00 94.75 105 GLY A CA 1
ATOM 764 C C . GLY A 1 105 ? 5.228 0.957 -1.039 1.00 94.75 105 GLY A C 1
ATOM 765 O O . GLY A 1 105 ? 4.413 1.610 -0.388 1.00 94.75 105 GLY A O 1
ATOM 766 N N . ILE A 1 106 ? 5.533 -0.312 -0.748 1.00 95.69 106 ILE A N 1
ATOM 767 C CA . ILE A 1 106 ? 4.973 -1.039 0.402 1.00 95.69 106 ILE A CA 1
ATOM 768 C C . ILE A 1 106 ? 5.518 -0.481 1.722 1.00 95.69 106 ILE A C 1
ATOM 770 O O . ILE A 1 106 ? 4.747 -0.211 2.642 1.00 95.69 106 ILE A O 1
ATOM 774 N N . GLU A 1 107 ? 6.831 -0.262 1.816 1.00 95.25 107 GLU A N 1
ATOM 775 C CA . GLU A 1 107 ? 7.485 0.285 3.011 1.00 95.25 107 GLU A CA 1
ATOM 776 C C . GLU A 1 107 ? 6.940 1.666 3.393 1.00 95.25 107 GLU A C 1
ATOM 778 O O . GLU A 1 107 ? 6.777 1.955 4.578 1.00 95.25 107 GLU A O 1
ATOM 783 N N . SER A 1 108 ? 6.577 2.492 2.404 1.00 95.56 108 SER A N 1
ATOM 784 C CA . SER A 1 108 ? 5.890 3.768 2.635 1.00 95.56 108 SER A CA 1
ATOM 785 C C . SER A 1 108 ? 4.616 3.586 3.464 1.00 95.56 108 SER A C 1
ATOM 787 O O . SER A 1 108 ? 4.405 4.317 4.426 1.00 95.56 108 SER A O 1
ATOM 789 N N . VAL A 1 109 ? 3.786 2.594 3.127 1.00 95.75 109 VAL A N 1
ATOM 790 C CA . VAL A 1 109 ? 2.531 2.319 3.845 1.00 95.75 109 VAL A CA 1
ATOM 791 C C . VAL A 1 109 ? 2.807 1.724 5.223 1.00 95.75 109 VAL A C 1
ATOM 793 O O . VAL A 1 109 ? 2.159 2.106 6.192 1.00 95.75 109 VAL A O 1
ATOM 796 N N . ILE A 1 110 ? 3.800 0.838 5.347 1.00 94.69 110 ILE A N 1
ATOM 797 C CA . ILE A 1 110 ? 4.215 0.287 6.647 1.00 94.69 110 ILE A CA 1
ATOM 798 C C . ILE A 1 110 ? 4.637 1.408 7.608 1.00 94.69 110 ILE A C 1
ATOM 800 O O . ILE A 1 110 ? 4.268 1.385 8.782 1.00 94.69 110 ILE A O 1
ATOM 804 N N . ASN A 1 111 ? 5.401 2.390 7.127 1.00 94.62 111 ASN A N 1
ATOM 805 C CA . ASN A 1 111 ? 5.839 3.520 7.944 1.00 94.62 111 ASN A CA 1
ATOM 806 C C . ASN A 1 111 ? 4.665 4.416 8.360 1.00 94.62 111 ASN A C 1
ATOM 808 O O . ASN A 1 111 ? 4.601 4.821 9.519 1.00 94.62 111 ASN A O 1
ATOM 812 N N . GLU A 1 112 ? 3.719 4.674 7.453 1.00 92.81 112 GLU A N 1
ATOM 813 C CA . GLU A 1 112 ? 2.484 5.404 7.768 1.00 92.81 112 GLU A CA 1
ATOM 814 C C . GLU A 1 112 ? 1.654 4.672 8.840 1.00 92.81 112 GLU A C 1
ATOM 816 O O . GLU A 1 112 ? 1.238 5.290 9.818 1.00 92.81 112 GLU A O 1
ATOM 821 N N . LEU A 1 113 ? 1.492 3.347 8.732 1.00 91.12 113 LEU A N 1
ATOM 822 C CA . LEU A 1 113 ? 0.773 2.538 9.726 1.00 91.12 113 LEU A CA 1
ATOM 823 C C . LEU A 1 113 ? 1.418 2.597 11.113 1.00 91.12 113 LEU A C 1
ATOM 825 O O . LEU A 1 113 ? 0.727 2.789 12.111 1.00 91.12 113 LEU A O 1
ATOM 829 N N . LYS A 1 114 ? 2.747 2.468 11.182 1.00 90.00 114 LYS A N 1
ATOM 830 C CA . LYS A 1 114 ? 3.491 2.564 12.447 1.00 90.00 114 LYS A CA 1
ATOM 831 C C . LYS A 1 114 ? 3.375 3.952 13.079 1.00 90.00 114 LYS A C 1
ATOM 833 O O . LYS A 1 114 ? 3.324 4.063 14.298 1.00 90.00 114 LYS A O 1
ATOM 838 N N . ALA A 1 115 ? 3.339 5.012 12.271 1.00 88.44 115 ALA A N 1
ATOM 839 C CA . ALA A 1 115 ? 3.189 6.375 12.773 1.00 88.44 115 ALA A CA 1
ATOM 840 C C . ALA A 1 115 ? 1.802 6.621 13.396 1.00 88.44 115 ALA A C 1
ATOM 842 O O . ALA A 1 115 ? 1.704 7.306 14.419 1.00 88.44 115 ALA A O 1
ATOM 843 N N . ILE A 1 116 ? 0.750 6.041 12.812 1.00 85.31 116 ILE A N 1
ATOM 844 C CA . ILE A 1 116 ? -0.618 6.123 13.342 1.00 85.31 116 ILE A CA 1
ATOM 845 C C . ILE A 1 116 ? -0.709 5.383 14.682 1.00 85.31 116 ILE A C 1
ATOM 847 O O . ILE A 1 116 ? -1.146 5.973 15.665 1.00 85.31 116 ILE A O 1
ATOM 851 N N . ASP A 1 117 ? -0.198 4.152 14.752 1.00 79.06 117 ASP A N 1
ATOM 852 C CA . ASP A 1 117 ? -0.201 3.331 15.974 1.00 79.06 117 ASP A CA 1
ATOM 853 C C . ASP A 1 117 ? 0.501 4.027 17.159 1.00 79.06 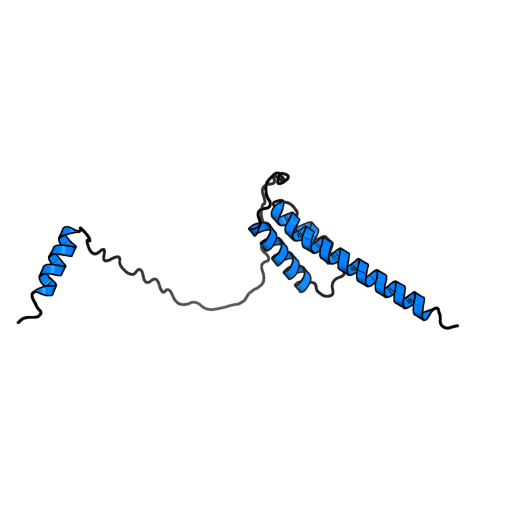117 ASP A C 1
ATOM 855 O O . ASP A 1 117 ? -0.029 4.106 18.267 1.00 79.06 117 ASP A O 1
ATOM 859 N N . VAL A 1 118 ? 1.662 4.647 16.909 1.00 74.44 118 VAL A N 1
ATOM 860 C CA . VAL A 1 118 ? 2.396 5.415 17.932 1.00 74.44 118 VAL A CA 1
ATOM 861 C C . VAL A 1 118 ? 1.616 6.643 18.412 1.00 74.44 118 VAL A C 1
ATOM 863 O O . VAL A 1 118 ? 1.752 7.039 19.573 1.00 74.44 118 VAL A O 1
ATOM 866 N N . THR A 1 119 ? 0.831 7.269 17.535 1.00 73.44 119 THR A N 1
ATOM 867 C CA . THR A 1 119 ? 0.014 8.437 17.892 1.00 73.44 119 THR A CA 1
ATOM 868 C C . THR A 1 119 ? -1.148 8.020 18.790 1.00 73.44 119 THR A C 1
ATOM 870 O O . THR A 1 119 ? -1.280 8.559 19.888 1.00 73.44 119 THR A O 1
ATOM 873 N N . ASP A 1 120 ? -1.882 6.975 18.404 1.00 69.06 120 ASP A N 1
ATOM 874 C CA . ASP A 1 120 ? -2.978 6.399 19.194 1.00 69.06 120 ASP A CA 1
ATOM 875 C C . ASP A 1 120 ? -2.511 5.994 20.607 1.00 69.06 120 ASP A C 1
ATOM 877 O O . ASP A 1 120 ? -3.134 6.327 21.619 1.00 69.06 120 ASP A O 1
ATOM 881 N N . GLN A 1 121 ? -1.337 5.360 20.704 1.00 68.44 121 GLN A N 1
ATOM 882 C CA . GLN A 1 121 ? -0.741 4.951 21.979 1.00 68.44 121 GLN A CA 1
ATOM 883 C C . GLN A 1 121 ? -0.409 6.147 22.892 1.00 68.44 121 GLN A C 1
ATOM 885 O O . GLN A 1 121 ? -0.559 6.063 24.117 1.00 68.44 121 GLN A O 1
ATOM 890 N N . ARG A 1 122 ? 0.082 7.259 22.325 1.00 67.44 122 ARG A N 1
ATOM 891 C CA . ARG A 1 122 ? 0.420 8.474 23.088 1.00 67.44 122 ARG A CA 1
ATOM 892 C C . ARG A 1 122 ? -0.827 9.169 23.615 1.00 67.44 122 ARG A C 1
ATOM 894 O O . ARG A 1 122 ? -0.839 9.575 24.778 1.00 67.44 122 ARG A O 1
ATOM 901 N N . ASP A 1 123 ? -1.861 9.276 22.794 1.00 68.94 123 ASP A N 1
ATOM 902 C CA . ASP A 1 123 ? -3.104 9.946 23.169 1.00 68.94 123 ASP A CA 1
ATOM 903 C C . ASP A 1 123 ? -3.828 9.181 24.284 1.00 68.94 123 ASP A C 1
ATOM 905 O O . ASP A 1 123 ? -4.269 9.777 25.271 1.00 68.94 123 ASP A O 1
ATOM 909 N N . ASN A 1 124 ? -3.820 7.848 24.217 1.00 67.25 124 ASN A N 1
ATOM 910 C CA . ASN A 1 124 ? -4.408 6.986 25.242 1.00 67.25 124 ASN A CA 1
ATOM 911 C C . ASN A 1 124 ? -3.673 7.089 26.600 1.00 67.25 124 ASN A C 1
ATOM 913 O O . ASN A 1 124 ? -4.297 7.198 27.659 1.00 67.25 124 ASN A O 1
ATOM 917 N N . GLN A 1 125 ? -2.335 7.161 26.592 1.00 70.44 125 GLN A N 1
ATOM 918 C CA . GLN A 1 125 ? -1.548 7.380 27.816 1.00 70.44 125 GLN A CA 1
ATOM 919 C C . GLN A 1 125 ? -1.777 8.760 28.446 1.00 70.44 125 GLN A C 1
ATOM 921 O O . GLN A 1 125 ? -1.771 8.887 29.674 1.00 70.44 125 GLN A O 1
ATOM 926 N N . ASN A 1 126 ? -1.968 9.801 27.634 1.00 70.44 126 ASN A N 1
ATOM 927 C CA . ASN A 1 126 ? -2.252 11.144 28.136 1.00 70.44 126 ASN A CA 1
ATOM 928 C C . ASN A 1 126 ? -3.634 11.225 28.796 1.00 70.44 126 ASN A C 1
ATOM 930 O O . ASN A 1 126 ? -3.766 11.862 29.843 1.00 70.44 126 ASN A O 1
ATOM 934 N N . LEU A 1 127 ? -4.634 10.532 28.243 1.00 68.75 127 LEU A N 1
ATOM 935 C CA . LEU A 1 127 ? -5.975 10.450 28.823 1.00 68.75 127 LEU A CA 1
ATOM 936 C C . LEU A 1 127 ? -5.955 9.760 30.197 1.00 68.75 127 LEU A C 1
ATOM 938 O O . LEU A 1 127 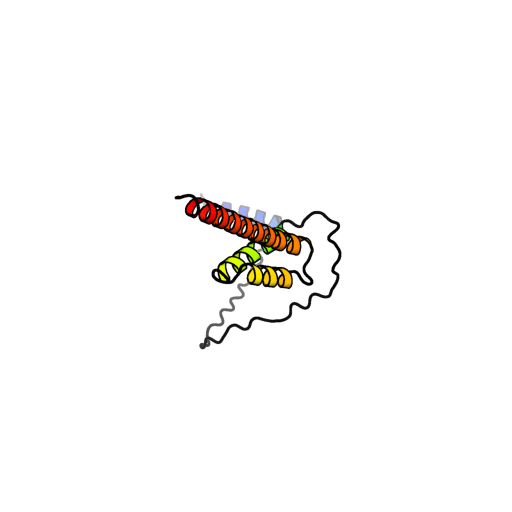? -6.486 10.291 31.172 1.00 68.75 127 LEU A O 1
ATOM 942 N N . ALA A 1 128 ? -5.253 8.628 30.305 1.00 69.19 128 ALA A N 1
ATOM 943 C CA . ALA A 1 128 ? -5.115 7.895 31.565 1.00 69.19 128 ALA A CA 1
ATOM 944 C C . ALA A 1 128 ? -4.456 8.736 32.679 1.00 69.19 128 ALA A C 1
ATOM 946 O O . ALA A 1 128 ? -4.856 8.661 33.840 1.00 69.19 128 ALA A O 1
ATOM 947 N N . ARG A 1 129 ? -3.480 9.589 32.334 1.00 71.69 129 ARG A N 1
ATOM 948 C CA . ARG A 1 129 ? -2.817 10.497 33.291 1.00 71.69 129 ARG A CA 1
ATOM 949 C C . ARG A 1 129 ? -3.709 11.643 33.770 1.00 71.69 129 ARG A C 1
ATOM 951 O O . ARG A 1 129 ? -3.499 12.136 34.873 1.00 71.69 129 ARG A O 1
ATOM 958 N N . GLN A 1 130 ? -4.666 12.086 32.955 1.00 65.31 130 GLN A N 1
ATOM 959 C CA . GLN A 1 130 ? -5.603 13.147 33.338 1.00 65.31 130 GLN A CA 1
ATOM 960 C C . GLN A 1 130 ? -6.714 12.627 34.255 1.00 65.31 130 GLN A C 1
ATOM 962 O O . GLN A 1 130 ? -7.090 13.322 35.194 1.00 65.31 130 GLN A O 1
ATOM 967 N N . VAL A 1 131 ? -7.182 11.393 34.045 1.00 65.12 131 VAL A N 1
ATOM 968 C CA . VAL A 1 131 ? -8.198 10.758 34.906 1.00 65.12 131 VAL A CA 1
ATOM 969 C C . VAL A 1 131 ? -7.658 10.476 36.315 1.00 65.12 131 VAL A C 1
ATOM 971 O O . VAL A 1 131 ? -8.397 10.584 37.284 1.00 65.12 131 VAL A O 1
ATOM 974 N N . GLY A 1 132 ? -6.361 10.193 36.463 1.00 61.94 132 GLY A N 1
ATOM 975 C CA . GLY A 1 132 ? -5.725 10.004 37.775 1.00 61.94 132 GLY A CA 1
ATOM 976 C C . GLY A 1 132 ? -5.435 11.290 38.564 1.00 61.94 132 GLY A C 1
ATOM 977 O O . GLY A 1 132 ? -4.759 11.215 39.584 1.00 61.94 132 GLY A O 1
ATOM 978 N N . ARG A 1 133 ? -5.870 12.469 38.092 1.00 58.97 133 ARG A N 1
ATOM 979 C CA . ARG A 1 133 ? -5.570 13.783 38.699 1.00 58.97 133 ARG A CA 1
ATOM 980 C C . ARG A 1 133 ? -6.818 14.513 39.210 1.00 58.97 133 ARG A C 1
ATOM 982 O O . ARG A 1 133 ? -6.880 15.740 39.175 1.00 58.97 133 ARG A O 1
ATOM 989 N N . THR A 1 134 ? -7.818 13.764 39.652 1.00 57.25 134 THR A N 1
ATOM 990 C CA . THR A 1 134 ? -8.963 14.284 40.407 1.00 57.25 134 THR A CA 1
ATOM 991 C C . THR A 1 134 ? -8.907 13.736 41.826 1.00 57.25 134 THR A C 1
ATOM 993 O O . THR A 1 134 ? -9.636 12.804 42.147 1.00 57.25 134 THR A O 1
ATOM 996 N N . GLU A 1 135 ? -8.016 14.294 42.644 1.00 51.22 135 GLU A N 1
ATOM 997 C CA . GLU A 1 135 ? -8.019 14.168 44.109 1.00 51.22 135 GLU A CA 1
ATOM 998 C C . GLU A 1 135 ? -7.678 15.527 44.725 1.00 51.22 135 GLU A C 1
ATOM 1000 O O . GLU A 1 135 ? -6.715 16.167 44.234 1.00 51.22 135 GLU A O 1
#

Foldseek 3Di:
DDPPPVVVVVVVVCVVVVVDDPPDDDPDDDDDDDDDDDDDDDPDDDPPLPDDQDQPPDPQPVVLLVVLLVVLVVQCVVCVVDDLVVSLVVLVVVCPSPHPNSNNSSVVVNVVSVVVVVVVVVVVVVVVVVVVPDD